Protein AF-A0A7H4NU26-F1 (afdb_monomer_lite)

Foldseek 3Di:
DDPAADEDEEEEEDAAQDKDKDKFFFDDDPPDDPVVLVVWKKKKFKAQDPVSPHGDAFPDKAWPDFAWPDDCRHPRRMTITHHHPGITMIITHHNDFGKIWIFMDTPRYTYIYIYTHD

Sequence (118 aa):
MPVGRVSFTSSYTTAAGATISVPLVFYKPNATSNIDVLGGQVEIQICSNPSLLTIGTVSSALRTAGIELSNGATTNGKILAMAAFGTLSYNFTLTTAGTVYLNVRSPYGDGVIQLTWT

Radius of gyration: 14.08 Å; chains: 1; bounding box: 33×24×39 Å

pLDDT: mean 85.0, std 16.29, range [34.59, 98.25]

Organism: NCBI:txid2058152

Structure (mmCIF, N/CA/C/O backbone):
data_AF-A0A7H4NU26-F1
#
_entry.id   AF-A0A7H4NU26-F1
#
loop_
_atom_site.group_PDB
_atom_site.id
_atom_site.type_symbol
_atom_site.label_atom_id
_atom_site.label_alt_id
_atom_site.label_comp_id
_atom_site.label_asym_id
_atom_site.label_entity_id
_atom_site.label_seq_id
_atom_site.pdbx_PDB_ins_code
_atom_site.Cartn_x
_atom_site.Cartn_y
_atom_site.Cartn_z
_atom_site.occupancy
_atom_site.B_iso_or_equiv
_atom_site.auth_seq_id
_atom_site.auth_comp_id
_atom_site.auth_asym_id
_atom_site.auth_atom_id
_atom_site.pdbx_PDB_model_num
ATOM 1 N N . MET A 1 1 ? 2.724 13.867 -20.994 1.00 34.59 1 MET A N 1
ATOM 2 C CA . MET A 1 1 ? 3.055 12.846 -19.973 1.00 34.59 1 MET A CA 1
ATOM 3 C C . MET A 1 1 ? 4.081 11.894 -20.574 1.00 34.59 1 MET A C 1
ATOM 5 O O . MET A 1 1 ? 3.971 11.660 -21.774 1.00 34.59 1 MET A O 1
ATOM 9 N N . PRO A 1 2 ? 5.084 11.396 -19.826 1.00 38.81 2 PRO A N 1
ATOM 10 C CA . PRO A 1 2 ? 6.030 10.420 -20.363 1.00 38.81 2 PRO A CA 1
ATOM 11 C C . PRO A 1 2 ? 5.290 9.159 -20.821 1.00 38.81 2 PRO A C 1
ATOM 13 O O . PRO A 1 2 ? 4.349 8.714 -20.163 1.00 38.81 2 PRO A O 1
ATOM 16 N N . VAL A 1 3 ? 5.702 8.602 -21.956 1.00 38.44 3 VAL A N 1
ATOM 17 C CA . VAL A 1 3 ? 5.139 7.373 -22.525 1.00 38.44 3 VAL A CA 1
ATOM 18 C C . VAL A 1 3 ? 5.464 6.208 -21.580 1.00 38.44 3 VAL A C 1
ATOM 20 O O . VAL A 1 3 ? 6.635 5.966 -21.299 1.00 38.44 3 VAL A O 1
ATOM 23 N N . GLY A 1 4 ? 4.443 5.507 -21.070 1.00 48.12 4 GLY A N 1
ATOM 24 C CA . GLY A 1 4 ? 4.616 4.293 -20.256 1.00 48.12 4 GLY A CA 1
ATOM 25 C C . GLY A 1 4 ? 4.196 4.357 -18.782 1.00 48.12 4 GLY A C 1
ATOM 26 O O . GLY A 1 4 ? 4.379 3.360 -18.093 1.00 48.12 4 GLY A O 1
ATOM 27 N N . ARG A 1 5 ? 3.611 5.459 -18.278 1.00 49.28 5 ARG A N 1
ATOM 28 C CA . ARG A 1 5 ? 2.989 5.449 -16.937 1.00 49.28 5 ARG A CA 1
ATOM 29 C C . ARG A 1 5 ? 1.711 4.610 -16.945 1.00 49.28 5 ARG A C 1
ATOM 31 O O . ARG A 1 5 ? 0.725 5.001 -17.564 1.00 49.28 5 ARG A O 1
ATOM 38 N N . VAL A 1 6 ? 1.725 3.484 -16.239 1.00 58.91 6 VAL A N 1
ATOM 39 C CA . VAL A 1 6 ? 0.532 2.655 -16.010 1.00 58.91 6 VAL A CA 1
ATOM 40 C C . VAL A 1 6 ? -0.154 3.125 -14.731 1.00 58.91 6 VAL A C 1
ATOM 42 O O . VAL A 1 6 ? 0.514 3.296 -13.711 1.00 58.91 6 VAL A O 1
ATOM 45 N N . SER A 1 7 ? -1.474 3.338 -14.788 1.00 64.81 7 SER A N 1
ATOM 46 C CA . SER A 1 7 ? -2.285 3.494 -13.582 1.00 64.81 7 SER A CA 1
ATOM 47 C C . SER A 1 7 ? -2.834 2.142 -13.147 1.00 64.81 7 SER A C 1
ATOM 49 O O . SER A 1 7 ? -3.370 1.414 -13.982 1.00 64.81 7 SER A O 1
ATOM 51 N N . PHE A 1 8 ? -2.678 1.785 -11.872 1.00 72.06 8 PHE A N 1
ATOM 52 C CA . PHE A 1 8 ? -3.174 0.515 -11.341 1.00 72.06 8 PHE A CA 1
ATOM 53 C C . PHE A 1 8 ? -3.987 0.711 -10.063 1.00 72.06 8 PHE A C 1
ATOM 55 O O . PHE A 1 8 ? -3.665 1.547 -9.217 1.00 72.06 8 PHE A O 1
ATOM 62 N N . THR A 1 9 ? -5.034 -0.097 -9.915 1.00 83.38 9 THR A N 1
ATOM 63 C CA . THR A 1 9 ? -5.813 -0.206 -8.683 1.00 83.38 9 THR A CA 1
ATOM 64 C C . THR A 1 9 ? -5.854 -1.654 -8.220 1.00 83.38 9 THR A C 1
ATOM 66 O O . THR A 1 9 ? -5.902 -2.578 -9.030 1.00 83.38 9 THR A O 1
ATOM 69 N N . SER A 1 10 ? -5.780 -1.865 -6.909 1.00 89.00 10 SER A N 1
ATOM 70 C CA . SER A 1 10 ? -5.911 -3.193 -6.304 1.00 89.00 10 SER A CA 1
ATOM 71 C C . SER A 1 10 ? -6.560 -3.079 -4.929 1.00 89.00 10 SER A C 1
ATOM 73 O O . SER A 1 10 ? -6.501 -2.023 -4.299 1.00 89.00 10 SER A O 1
ATOM 75 N N . SER A 1 11 ? -7.187 -4.154 -4.464 1.00 94.69 11 SER A N 1
ATOM 76 C CA . SER A 1 11 ? -7.851 -4.207 -3.164 1.00 94.69 11 SER A CA 1
ATOM 77 C C . SER A 1 11 ? -7.530 -5.511 -2.450 1.00 94.69 11 SER A C 1
ATOM 79 O O . SER A 1 11 ? -7.668 -6.584 -3.037 1.00 94.69 11 SER A O 1
ATOM 81 N N . TYR A 1 12 ? -7.164 -5.416 -1.176 1.00 96.25 12 TYR A N 1
ATOM 82 C CA . TYR A 1 12 ? -6.869 -6.558 -0.317 1.00 96.25 12 TYR A CA 1
ATOM 83 C C . TYR A 1 12 ? -7.722 -6.501 0.948 1.00 96.25 12 TYR A C 1
ATOM 85 O O . TYR A 1 12 ? -7.966 -5.423 1.495 1.00 96.25 12 TYR A O 1
ATOM 93 N N . THR A 1 13 ? -8.151 -7.663 1.438 1.00 97.44 13 THR A N 1
ATOM 94 C CA . THR A 1 13 ? -8.933 -7.772 2.673 1.00 97.44 13 THR A CA 1
ATOM 95 C C . THR A 1 13 ? -8.413 -8.910 3.536 1.00 97.44 13 THR A C 1
ATOM 97 O O . THR A 1 13 ? -8.098 -9.982 3.024 1.00 97.44 13 THR A O 1
ATOM 100 N N . THR A 1 14 ? -8.306 -8.673 4.841 1.00 97.81 14 THR A N 1
ATOM 101 C CA . THR A 1 14 ? -7.927 -9.683 5.836 1.00 97.81 14 THR A CA 1
ATOM 102 C C . THR A 1 14 ? -8.577 -9.375 7.190 1.00 97.81 14 THR A C 1
ATOM 104 O O . THR A 1 14 ? -9.228 -8.344 7.339 1.00 97.81 14 THR A O 1
ATOM 107 N N . ALA A 1 15 ? -8.412 -10.251 8.180 1.00 97.56 15 ALA A N 1
ATOM 108 C CA . ALA A 1 15 ? -8.889 -10.010 9.544 1.00 97.56 15 ALA A CA 1
ATOM 109 C C . ALA A 1 15 ? -8.036 -8.954 10.273 1.00 97.56 15 ALA A C 1
ATOM 111 O O . ALA A 1 15 ? -6.828 -8.869 10.042 1.00 97.56 15 ALA A O 1
ATOM 112 N N . ALA A 1 16 ? -8.622 -8.180 11.189 1.00 96.31 16 ALA A N 1
ATOM 113 C CA . ALA A 1 16 ? -7.878 -7.248 12.042 1.00 96.31 16 ALA A CA 1
ATOM 114 C C . ALA A 1 16 ? -6.665 -7.910 12.725 1.00 96.31 16 ALA A C 1
ATOM 116 O O . ALA A 1 16 ? -6.743 -9.018 13.254 1.00 96.31 16 ALA A O 1
ATOM 117 N N . GLY A 1 17 ? -5.513 -7.237 12.674 1.00 93.94 17 GLY A N 1
ATOM 118 C CA . GLY A 1 17 ? -4.236 -7.749 13.176 1.00 93.94 17 GLY A CA 1
ATOM 119 C C . GLY A 1 17 ? -3.495 -8.714 12.242 1.00 93.94 17 GLY A C 1
ATOM 120 O O . GLY A 1 17 ? -2.322 -8.988 12.490 1.00 93.94 17 GLY A O 1
ATOM 121 N N . ALA A 1 18 ? -4.111 -9.195 11.156 1.00 97.56 18 ALA A N 1
ATOM 122 C CA . ALA A 1 18 ? -3.432 -10.034 10.172 1.00 97.56 18 ALA A CA 1
ATOM 123 C C . ALA A 1 18 ? -2.627 -9.209 9.153 1.00 97.56 18 ALA A C 1
ATOM 125 O O . ALA A 1 18 ? -2.880 -8.027 8.911 1.00 97.56 18 ALA A O 1
ATOM 126 N N . THR A 1 19 ? -1.639 -9.848 8.531 1.00 97.69 19 THR A N 1
ATOM 127 C CA . THR A 1 19 ? -0.770 -9.211 7.537 1.00 97.69 19 THR A CA 1
ATOM 128 C C . THR A 1 19 ? -1.380 -9.260 6.138 1.00 97.69 19 THR A C 1
ATOM 130 O O . THR A 1 19 ? -1.871 -10.298 5.700 1.00 97.69 19 THR A O 1
ATOM 133 N N . ILE A 1 20 ? -1.280 -8.146 5.412 1.00 97.56 20 ILE A N 1
ATOM 134 C CA . ILE A 1 20 ? -1.520 -8.061 3.971 1.00 97.56 20 ILE A CA 1
ATOM 135 C C . ILE A 1 20 ? -0.176 -7.892 3.262 1.00 97.56 20 ILE A C 1
ATOM 137 O O . ILE A 1 20 ? 0.523 -6.899 3.472 1.00 97.56 20 ILE A O 1
ATOM 141 N N . SER A 1 21 ? 0.169 -8.840 2.394 1.00 95.81 21 SER A N 1
ATOM 142 C CA . SER A 1 21 ? 1.339 -8.747 1.519 1.00 95.81 21 SER A CA 1
ATOM 143 C C . SER A 1 21 ? 0.987 -8.022 0.224 1.00 95.81 21 SER A C 1
ATOM 145 O O . SER A 1 21 ? 0.128 -8.469 -0.530 1.00 95.81 21 SER A O 1
ATOM 147 N N . VAL A 1 22 ? 1.681 -6.920 -0.049 1.00 93.19 22 VAL A N 1
ATOM 148 C CA . VAL A 1 22 ? 1.475 -6.080 -1.232 1.00 93.19 22 VAL A CA 1
ATOM 149 C C . VAL A 1 22 ? 2.730 -6.125 -2.108 1.00 93.19 22 VAL A C 1
ATOM 151 O O . VAL A 1 22 ? 3.711 -5.434 -1.809 1.00 93.19 22 VAL A O 1
ATOM 154 N N . PRO A 1 23 ? 2.735 -6.936 -3.180 1.00 88.94 23 PRO A N 1
ATOM 155 C CA . PRO A 1 23 ? 3.764 -6.879 -4.206 1.00 88.94 23 PRO A CA 1
ATOM 156 C C . PRO A 1 23 ? 3.480 -5.744 -5.201 1.00 88.94 23 PRO A C 1
ATOM 158 O O . PRO A 1 23 ? 2.377 -5.615 -5.729 1.00 88.94 23 PRO A O 1
ATOM 161 N N . LEU A 1 24 ? 4.496 -4.933 -5.479 1.00 82.81 24 LEU A N 1
ATOM 162 C CA . LEU A 1 24 ? 4.510 -3.872 -6.481 1.00 82.81 24 LEU A CA 1
ATOM 163 C C . LEU A 1 24 ? 5.595 -4.198 -7.508 1.00 82.81 24 LEU A C 1
ATOM 165 O O . LEU A 1 24 ? 6.792 -4.075 -7.240 1.00 82.81 24 LEU A O 1
ATOM 169 N N . VAL A 1 25 ? 5.176 -4.627 -8.694 1.00 77.88 25 VAL A N 1
ATOM 170 C CA . VAL A 1 25 ? 6.088 -4.901 -9.807 1.00 77.88 25 VAL A CA 1
ATOM 171 C C . VAL A 1 25 ? 6.049 -3.711 -10.756 1.00 77.88 25 VAL A C 1
ATOM 173 O O . VAL A 1 25 ? 4.998 -3.371 -11.296 1.00 77.88 25 VAL A O 1
ATOM 176 N N . PHE A 1 26 ? 7.196 -3.065 -10.945 1.00 73.12 26 PHE A N 1
ATOM 177 C CA . PHE A 1 26 ? 7.345 -1.929 -11.846 1.00 73.12 26 PHE A CA 1
ATOM 178 C C . PHE A 1 26 ? 8.034 -2.393 -13.122 1.00 73.12 26 PHE A C 1
ATOM 180 O O . PHE A 1 26 ? 9.206 -2.776 -13.113 1.00 73.12 26 PHE A O 1
ATOM 187 N N . TYR A 1 27 ? 7.304 -2.335 -14.232 1.00 67.06 27 TYR A N 1
ATOM 188 C CA . TYR A 1 27 ? 7.858 -2.652 -15.538 1.00 67.06 27 TYR A CA 1
ATOM 189 C C . TYR A 1 27 ? 8.486 -1.413 -16.157 1.00 67.06 27 TYR A C 1
ATOM 191 O O . TYR A 1 27 ? 7.857 -0.370 -16.327 1.00 67.06 27 TYR A O 1
ATOM 199 N N . LYS A 1 28 ? 9.750 -1.558 -16.532 1.00 63.62 28 LYS A N 1
ATOM 200 C CA . LYS A 1 28 ? 10.469 -0.583 -17.336 1.00 63.62 28 LYS A CA 1
ATOM 201 C C . LYS A 1 28 ? 9.910 -0.578 -18.770 1.00 63.62 28 LYS A C 1
ATOM 203 O O . LYS A 1 28 ? 9.862 -1.643 -19.389 1.00 63.62 28 LYS A O 1
ATOM 208 N N . PRO A 1 29 ? 9.588 0.590 -19.356 1.00 60.91 29 PRO A N 1
ATOM 209 C CA . PRO A 1 29 ? 9.398 0.694 -20.796 1.00 60.91 29 PRO A CA 1
ATOM 210 C C . PRO A 1 29 ? 10.692 0.293 -21.513 1.00 60.91 29 PRO A C 1
ATOM 212 O O . PRO A 1 29 ? 11.778 0.771 -21.164 1.00 60.91 29 PRO A O 1
ATOM 215 N N . ASN A 1 30 ? 10.563 -0.558 -22.529 1.00 59.91 30 ASN A N 1
ATOM 216 C CA . ASN A 1 30 ? 11.643 -1.108 -23.359 1.00 59.91 30 ASN A CA 1
ATOM 217 C C . ASN A 1 30 ? 12.635 -0.071 -23.938 1.00 59.91 30 ASN A C 1
ATOM 219 O O . ASN A 1 30 ? 13.729 -0.454 -24.338 1.00 59.91 30 ASN A O 1
ATOM 223 N N . ALA A 1 31 ? 12.295 1.222 -23.942 1.00 60.34 31 ALA A N 1
ATOM 224 C CA . ALA A 1 31 ? 13.103 2.308 -24.500 1.00 60.34 31 ALA A CA 1
ATOM 225 C C . ALA A 1 31 ? 13.951 3.126 -23.494 1.00 60.34 31 ALA A C 1
ATOM 227 O O . ALA A 1 31 ? 14.644 4.048 -23.914 1.00 60.34 31 ALA A O 1
ATOM 228 N N . THR A 1 32 ? 13.911 2.861 -22.182 1.00 55.78 32 THR A N 1
ATOM 229 C CA . THR A 1 32 ? 14.676 3.671 -21.195 1.00 55.78 32 THR A CA 1
ATOM 230 C C . THR A 1 32 ? 16.114 3.166 -20.999 1.00 55.78 32 THR A C 1
ATOM 232 O O . THR A 1 32 ? 16.424 2.011 -21.296 1.00 55.78 32 THR A O 1
ATOM 235 N N . SER A 1 33 ? 17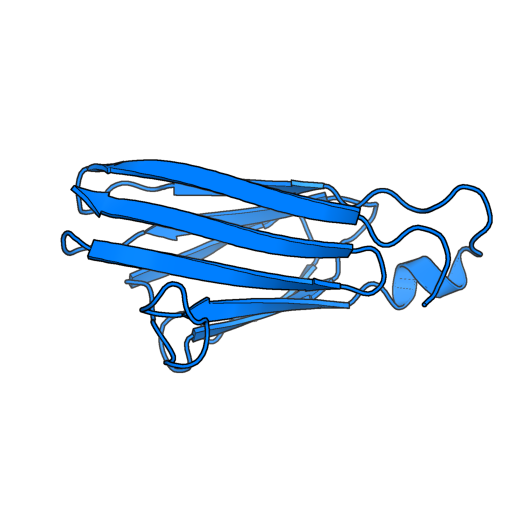.023 3.995 -20.479 1.00 57.22 33 SER A N 1
ATOM 236 C CA . SER A 1 33 ? 18.443 3.653 -20.263 1.00 57.22 33 SER A CA 1
ATOM 237 C C . SER A 1 33 ? 18.675 2.977 -18.895 1.00 57.22 33 SER A C 1
ATOM 239 O O . SER A 1 33 ? 17.768 2.927 -18.065 1.00 57.22 33 SER A O 1
ATOM 241 N N . ASN A 1 34 ? 19.858 2.405 -18.629 1.00 55.19 34 ASN A N 1
ATOM 242 C CA . ASN A 1 34 ? 20.182 1.822 -17.309 1.00 55.19 34 ASN A CA 1
ATOM 243 C C . ASN A 1 34 ? 20.281 2.881 -16.194 1.00 55.19 34 ASN A C 1
ATOM 245 O O . ASN A 1 34 ? 20.087 2.556 -15.026 1.00 55.19 34 ASN A O 1
ATOM 249 N N . ILE A 1 35 ? 20.534 4.145 -16.547 1.00 50.66 35 ILE A N 1
ATOM 250 C CA . ILE A 1 35 ? 20.620 5.264 -15.598 1.00 50.66 35 ILE A CA 1
ATOM 251 C C . ILE A 1 35 ? 19.242 5.564 -14.990 1.00 50.66 35 ILE A C 1
ATOM 253 O O . ILE A 1 35 ? 19.145 5.851 -13.800 1.00 50.66 35 ILE A O 1
ATOM 257 N N . ASP A 1 36 ? 18.165 5.371 -15.757 1.00 55.25 36 ASP A N 1
ATOM 258 C CA . ASP A 1 36 ? 16.791 5.544 -15.271 1.00 55.25 36 ASP A CA 1
ATOM 259 C C . ASP A 1 36 ? 16.417 4.542 -14.165 1.00 55.25 36 ASP A C 1
ATOM 261 O O . ASP A 1 36 ? 15.521 4.814 -13.371 1.00 55.25 36 ASP A O 1
ATOM 265 N N . VAL A 1 37 ? 17.099 3.391 -14.084 1.00 53.22 37 VAL A N 1
ATOM 266 C CA . VAL A 1 37 ? 16.842 2.327 -13.091 1.00 53.22 37 VAL A CA 1
ATOM 267 C C . VAL A 1 37 ? 17.383 2.706 -11.709 1.00 53.22 37 VAL A C 1
ATOM 269 O O . VAL A 1 37 ? 16.768 2.390 -10.693 1.00 53.22 37 VAL A O 1
ATOM 272 N N . LEU A 1 38 ? 18.490 3.451 -11.658 1.00 54.19 38 LEU A N 1
ATOM 273 C CA . LEU A 1 38 ? 19.030 4.018 -10.416 1.00 54.19 38 LEU A CA 1
ATOM 274 C C . LEU A 1 38 ? 18.219 5.236 -9.926 1.00 54.19 38 LEU A C 1
ATOM 276 O O . LEU A 1 38 ? 18.388 5.654 -8.787 1.00 54.19 38 LEU A O 1
ATOM 280 N N . GLY A 1 39 ? 17.317 5.779 -10.754 1.00 59.62 39 GLY A N 1
ATOM 281 C CA . GLY A 1 39 ? 16.400 6.875 -10.411 1.00 59.62 39 GLY A CA 1
ATOM 282 C C . GLY A 1 39 ? 14.982 6.438 -10.012 1.00 59.62 39 GLY A C 1
ATOM 283 O O . GLY A 1 39 ? 14.124 7.292 -9.796 1.00 59.62 39 GLY A O 1
ATOM 284 N N . GLY A 1 40 ? 14.709 5.130 -9.926 1.00 73.00 40 GLY A N 1
ATOM 285 C CA . GLY A 1 40 ? 13.381 4.540 -9.697 1.00 73.00 40 GLY A CA 1
ATOM 286 C C . GLY A 1 40 ? 12.832 4.680 -8.272 1.00 73.00 40 GLY A C 1
ATOM 287 O O . GLY A 1 40 ? 12.413 3.685 -7.675 1.00 73.00 40 GLY A O 1
ATOM 288 N N . GLN A 1 41 ? 12.862 5.888 -7.703 1.00 84.69 41 GLN A N 1
ATOM 289 C CA . GLN A 1 41 ? 12.292 6.163 -6.387 1.00 84.69 41 GLN A CA 1
ATOM 290 C C . GLN A 1 41 ? 10.770 5.982 -6.420 1.00 84.69 41 GLN A C 1
ATOM 292 O O . GLN A 1 41 ? 10.076 6.528 -7.276 1.00 84.69 41 GLN A O 1
ATOM 297 N N . VAL A 1 42 ? 10.258 5.222 -5.462 1.00 87.44 42 VAL A N 1
ATOM 298 C CA . VAL A 1 42 ? 8.835 4.989 -5.243 1.00 87.44 42 VAL A CA 1
ATOM 299 C C . VAL A 1 42 ? 8.445 5.654 -3.933 1.00 87.44 42 VAL A C 1
ATOM 301 O O . VAL A 1 42 ? 9.066 5.432 -2.891 1.00 87.44 42 VAL A O 1
ATOM 304 N N . GLU A 1 43 ? 7.403 6.468 -3.993 1.00 92.56 43 GLU A N 1
ATOM 305 C CA . GLU A 1 43 ? 6.739 7.039 -2.832 1.00 92.56 43 GLU A CA 1
ATOM 306 C C . GLU A 1 43 ? 5.434 6.281 -2.590 1.00 92.56 43 GLU A C 1
ATOM 308 O O . GLU A 1 43 ? 4.633 6.110 -3.506 1.00 92.56 43 GLU A O 1
ATOM 313 N N . ILE A 1 44 ? 5.218 5.829 -1.357 1.00 94.69 44 ILE A N 1
ATOM 314 C CA . ILE A 1 44 ? 3.947 5.255 -0.917 1.00 94.69 44 ILE A CA 1
ATOM 315 C C . ILE A 1 44 ? 3.420 6.141 0.205 1.00 94.69 44 ILE A C 1
ATOM 317 O O . ILE A 1 44 ? 3.987 6.164 1.298 1.00 94.69 44 ILE A O 1
ATOM 321 N N . GLN A 1 45 ? 2.341 6.871 -0.067 1.00 97.25 45 GLN A N 1
ATOM 322 C CA . GLN A 1 45 ? 1.601 7.612 0.948 1.00 97.25 45 GLN A CA 1
ATOM 323 C C . GLN A 1 45 ? 0.392 6.786 1.385 1.00 97.25 45 GLN A C 1
ATOM 325 O O . GLN A 1 45 ? -0.452 6.411 0.580 1.00 97.25 45 GLN A O 1
ATOM 330 N N . ILE A 1 46 ? 0.304 6.518 2.675 1.00 97.75 46 ILE A N 1
ATOM 331 C CA . ILE A 1 46 ? -0.815 5.876 3.341 1.00 97.75 46 ILE A CA 1
ATOM 332 C C . ILE A 1 46 ? -1.822 6.970 3.678 1.00 97.75 46 ILE A C 1
ATOM 334 O O . ILE A 1 46 ? -1.501 7.981 4.313 1.00 97.75 46 ILE A O 1
ATOM 338 N N . CYS A 1 47 ? -3.048 6.759 3.230 1.00 97.88 47 CYS A N 1
ATOM 339 C CA . CYS A 1 47 ? -4.171 7.657 3.408 1.00 97.88 47 CYS A CA 1
ATOM 340 C C . CYS A 1 47 ? -5.295 6.934 4.150 1.00 97.88 47 CYS A C 1
ATOM 342 O O . CYS A 1 47 ? -5.524 5.744 3.945 1.00 97.88 47 CYS A O 1
ATOM 344 N N . SER A 1 48 ? -6.020 7.650 5.003 1.00 96.69 48 SER A N 1
ATOM 345 C CA . SER A 1 48 ? -7.170 7.104 5.740 1.00 96.69 48 SER A CA 1
ATOM 346 C C . SER A 1 48 ? -8.485 7.187 4.955 1.00 96.69 48 SER A C 1
ATOM 348 O O . SER A 1 48 ? -9.511 6.688 5.409 1.00 96.69 48 SER A O 1
ATOM 350 N N . ASN A 1 49 ? -8.475 7.811 3.770 1.00 95.12 49 ASN A N 1
ATOM 351 C CA . ASN A 1 49 ? -9.652 7.998 2.926 1.00 95.12 49 ASN A CA 1
ATOM 352 C C . ASN A 1 49 ? -9.352 7.813 1.427 1.00 95.12 49 ASN A C 1
ATOM 354 O O . ASN A 1 49 ? -8.209 7.989 0.994 1.00 95.12 49 ASN A O 1
ATOM 358 N N . PRO A 1 50 ? -10.381 7.494 0.617 1.00 92.56 50 PRO A N 1
ATOM 359 C CA . PRO A 1 50 ? -10.216 7.266 -0.817 1.00 92.56 50 PRO A CA 1
ATOM 360 C C . PRO A 1 50 ? -9.892 8.541 -1.609 1.00 92.56 50 PRO A C 1
ATOM 362 O O . PRO A 1 50 ? -9.445 8.442 -2.746 1.00 92.56 50 PRO A O 1
ATOM 365 N N . SER A 1 51 ? -10.088 9.737 -1.037 1.00 93.75 51 SER A N 1
ATOM 366 C CA . SER A 1 51 ? -9.683 10.997 -1.678 1.00 93.75 51 SER A CA 1
ATOM 367 C C . SER A 1 51 ? -8.170 11.233 -1.631 1.00 93.75 51 SER A C 1
ATOM 369 O O . SER A 1 51 ? -7.677 12.125 -2.316 1.00 93.75 51 SER A O 1
ATOM 371 N N . LEU A 1 52 ? -7.429 10.424 -0.861 1.00 93.69 52 LEU A N 1
ATOM 372 C CA . LEU A 1 52 ? -5.971 10.480 -0.715 1.00 93.69 52 LEU A CA 1
ATOM 373 C C . LEU A 1 52 ? -5.459 11.810 -0.132 1.00 93.69 52 LEU A C 1
ATOM 375 O O . LEU A 1 52 ? -4.295 12.166 -0.314 1.00 93.69 52 LEU A O 1
ATOM 379 N N . LEU A 1 53 ? -6.334 12.552 0.557 1.00 92.56 53 LEU A N 1
ATOM 380 C CA . LEU A 1 53 ? -6.028 13.878 1.108 1.00 92.56 53 LEU A CA 1
ATOM 381 C C . LEU A 1 53 ? -5.627 13.824 2.580 1.00 92.56 53 LEU A C 1
ATOM 383 O O . LEU A 1 53 ? -4.901 14.694 3.056 1.00 92.56 53 LEU A O 1
ATOM 387 N N . THR A 1 54 ? -6.112 12.824 3.315 1.00 96.12 54 THR A N 1
ATOM 388 C CA . THR A 1 54 ? -5.843 12.699 4.750 1.00 96.12 54 THR A CA 1
ATOM 389 C C . THR A 1 54 ? -4.822 11.608 4.988 1.00 96.12 54 THR A C 1
ATOM 391 O O . THR A 1 54 ? -5.001 10.474 4.544 1.00 96.12 54 THR A O 1
ATOM 394 N N . ILE A 1 55 ? -3.761 11.958 5.714 1.00 96.00 55 ILE A N 1
ATOM 395 C CA . ILE A 1 55 ? -2.730 11.011 6.132 1.00 96.00 55 ILE A CA 1
ATOM 396 C C . ILE A 1 55 ? -3.382 9.925 6.991 1.00 96.00 55 ILE A C 1
ATOM 398 O O . ILE A 1 55 ? -4.116 10.212 7.937 1.00 96.00 55 ILE A O 1
ATOM 402 N N . GLY A 1 56 ? -3.117 8.676 6.627 1.00 95.88 56 GLY A N 1
ATOM 403 C CA . GLY A 1 56 ? -3.404 7.503 7.437 1.00 95.88 56 GLY A CA 1
ATOM 404 C C . GLY A 1 56 ? -2.103 6.857 7.890 1.00 95.88 56 GLY A C 1
ATOM 405 O O . GLY A 1 56 ? -1.032 7.145 7.359 1.00 95.88 56 GLY A O 1
ATOM 406 N N . THR A 1 57 ? -2.199 5.961 8.859 1.00 97.06 57 THR A N 1
ATOM 407 C CA . THR A 1 57 ? -1.073 5.149 9.315 1.00 97.06 57 THR A CA 1
ATOM 408 C C . THR A 1 57 ? -1.495 3.692 9.404 1.00 97.06 57 THR A C 1
ATOM 410 O O . THR A 1 57 ? -2.679 3.354 9.398 1.00 97.06 57 THR A O 1
ATOM 413 N N . VAL A 1 58 ? -0.499 2.822 9.450 1.00 97.38 58 VAL A N 1
ATOM 414 C CA . VAL A 1 58 ? -0.660 1.400 9.761 1.00 97.38 58 VAL A CA 1
ATOM 415 C C . VAL A 1 58 ? 0.048 1.100 11.074 1.00 97.38 58 VAL A C 1
ATOM 417 O O . VAL A 1 58 ? 0.876 1.890 11.527 1.00 97.38 58 VAL A O 1
ATOM 420 N N . SER A 1 59 ? -0.233 -0.053 11.673 1.00 97.94 59 SER A N 1
ATOM 421 C CA . SER A 1 59 ? 0.492 -0.503 12.866 1.00 97.94 59 SER A CA 1
ATOM 422 C C . SER A 1 59 ? 1.910 -0.957 12.520 1.00 97.94 59 SER A C 1
ATOM 424 O O . SER A 1 59 ? 2.836 -0.738 13.295 1.00 97.94 59 SER A O 1
ATOM 426 N N . SER A 1 60 ? 2.100 -1.558 11.342 1.00 97.62 60 SER A N 1
ATOM 427 C CA . SER A 1 60 ? 3.423 -1.894 10.813 1.00 97.62 60 SER A CA 1
ATOM 428 C C . SER A 1 60 ? 3.438 -1.927 9.288 1.00 97.62 60 SER A C 1
ATOM 430 O O . SER A 1 60 ? 2.464 -2.358 8.669 1.00 97.62 60 SER A O 1
ATOM 432 N N . ALA A 1 61 ? 4.575 -1.558 8.699 1.00 96.69 61 ALA A N 1
ATOM 433 C CA . ALA A 1 61 ? 4.889 -1.765 7.289 1.00 96.69 61 ALA A CA 1
ATOM 434 C C . ALA A 1 61 ? 6.305 -2.341 7.178 1.00 96.69 61 ALA A C 1
ATOM 436 O O . ALA A 1 61 ? 7.280 -1.628 7.406 1.00 96.69 61 ALA A O 1
ATOM 437 N N . LEU A 1 62 ? 6.424 -3.628 6.861 1.00 95.94 62 LEU A N 1
ATOM 438 C CA . LEU A 1 62 ? 7.703 -4.335 6.797 1.00 95.94 62 LEU A CA 1
ATOM 439 C C . LEU A 1 62 ? 8.061 -4.638 5.346 1.00 95.94 62 LEU A C 1
ATOM 441 O O . LEU A 1 62 ? 7.300 -5.303 4.643 1.00 95.94 62 LEU A O 1
ATOM 445 N N . ARG A 1 63 ? 9.223 -4.167 4.894 1.00 93.19 63 ARG A N 1
ATOM 446 C CA . ARG A 1 63 ? 9.729 -4.465 3.552 1.00 93.19 63 ARG A CA 1
ATOM 447 C C . ARG A 1 63 ? 10.021 -5.959 3.406 1.00 93.19 63 ARG A C 1
ATOM 449 O O . ARG A 1 63 ? 10.715 -6.536 4.239 1.00 93.19 63 ARG A O 1
ATOM 456 N N . THR A 1 64 ? 9.584 -6.552 2.297 1.00 92.00 64 THR A N 1
ATOM 457 C CA . THR A 1 64 ? 9.928 -7.930 1.905 1.00 92.00 64 THR A CA 1
ATOM 458 C C . THR A 1 64 ? 10.798 -8.009 0.647 1.00 92.00 64 THR A C 1
ATOM 460 O O . THR A 1 64 ? 11.570 -8.954 0.520 1.00 92.00 64 THR A O 1
ATOM 463 N N . ALA A 1 65 ? 10.762 -7.005 -0.237 1.00 88.06 65 ALA A N 1
ATOM 464 C CA . ALA A 1 65 ? 11.668 -6.877 -1.386 1.00 88.06 65 ALA A CA 1
ATOM 465 C C . ALA A 1 65 ? 11.903 -5.403 -1.758 1.00 88.06 65 ALA A C 1
ATOM 467 O O . ALA A 1 65 ? 11.090 -4.543 -1.420 1.00 88.06 65 ALA A O 1
ATOM 468 N N . GLY A 1 66 ? 12.997 -5.120 -2.473 1.00 84.56 66 GLY A N 1
ATOM 469 C CA . GLY A 1 66 ? 13.411 -3.771 -2.883 1.00 84.56 66 GLY A CA 1
ATOM 470 C C . GLY A 1 66 ? 14.402 -3.110 -1.916 1.00 84.56 66 GLY A C 1
ATOM 471 O O . GLY A 1 66 ? 14.867 -3.731 -0.958 1.00 84.56 66 GLY A O 1
ATOM 472 N N . ILE A 1 67 ? 14.737 -1.844 -2.170 1.00 87.06 67 ILE A N 1
ATOM 473 C CA . ILE A 1 67 ? 15.602 -1.036 -1.298 1.00 87.06 67 ILE A CA 1
ATOM 474 C C . ILE A 1 67 ? 14.722 -0.021 -0.573 1.00 87.06 67 ILE A C 1
ATOM 476 O O . ILE A 1 67 ? 14.018 0.752 -1.210 1.00 87.06 67 ILE A O 1
ATOM 480 N N . GLU A 1 68 ? 14.754 -0.004 0.756 1.00 90.44 68 GLU A N 1
ATOM 481 C CA . GLU A 1 68 ? 14.069 1.033 1.538 1.00 90.44 68 GLU A CA 1
ATOM 482 C C . GLU A 1 68 ? 15.019 2.199 1.794 1.00 90.44 68 GLU A C 1
ATOM 484 O O . GLU A 1 68 ? 16.158 1.981 2.202 1.00 90.44 68 GLU A O 1
ATOM 489 N N . LEU A 1 69 ? 14.539 3.421 1.566 1.00 91.06 69 LEU A N 1
ATOM 490 C CA . LEU A 1 69 ? 15.267 4.652 1.877 1.00 91.06 69 LEU A CA 1
ATOM 491 C C . LEU A 1 69 ? 14.787 5.256 3.199 1.00 91.06 69 LEU A C 1
ATOM 493 O O . LEU A 1 69 ? 15.584 5.766 3.981 1.00 91.06 69 LEU A O 1
ATOM 497 N N . SER A 1 70 ? 13.476 5.225 3.443 1.00 93.94 70 SER A N 1
ATOM 498 C CA . SER A 1 70 ? 12.856 5.724 4.668 1.00 93.94 70 SER A CA 1
ATOM 499 C C . SER A 1 70 ? 11.474 5.108 4.859 1.00 93.94 70 SER A C 1
ATOM 501 O O . SER A 1 70 ? 10.719 4.964 3.898 1.00 93.94 70 SER A O 1
ATOM 503 N N . ASN A 1 71 ? 11.115 4.784 6.098 1.00 96.06 71 ASN A N 1
ATOM 504 C CA . ASN A 1 71 ? 9.811 4.227 6.437 1.00 96.06 71 ASN A CA 1
ATOM 505 C C . ASN A 1 71 ? 9.222 4.953 7.650 1.00 96.06 71 ASN A C 1
ATOM 507 O O . ASN A 1 71 ? 9.595 4.705 8.792 1.00 96.06 71 ASN A O 1
ATOM 511 N N . GLY A 1 72 ? 8.309 5.881 7.374 1.00 96.56 72 GLY A N 1
ATOM 512 C CA . GLY A 1 72 ? 7.502 6.605 8.351 1.00 96.56 72 GLY A CA 1
ATOM 5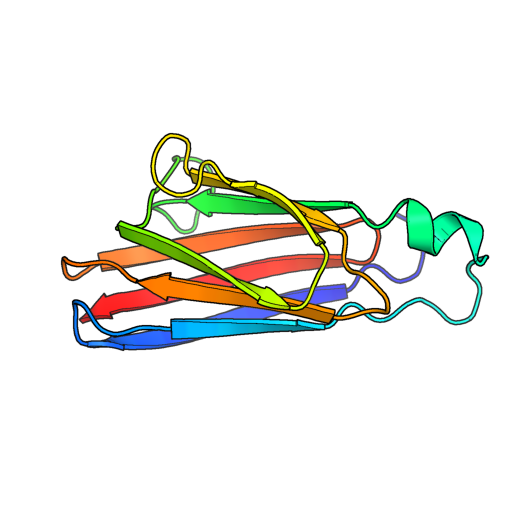13 C C . GLY A 1 72 ? 6.037 6.160 8.355 1.00 96.56 72 GLY A C 1
ATOM 514 O O . GLY A 1 72 ? 5.177 6.908 8.818 1.00 96.56 72 GLY A O 1
ATOM 515 N N . ALA A 1 73 ? 5.725 4.959 7.854 1.00 96.38 73 ALA A N 1
ATOM 516 C CA . ALA A 1 73 ? 4.358 4.450 7.698 1.00 96.38 73 ALA A CA 1
ATOM 517 C C . ALA A 1 73 ? 3.488 4.559 8.964 1.00 96.38 73 ALA A C 1
ATOM 519 O O . ALA A 1 73 ? 2.277 4.761 8.873 1.00 96.38 73 ALA A O 1
ATOM 520 N N . THR A 1 74 ? 4.104 4.437 10.139 1.00 96.56 74 THR A N 1
ATOM 521 C CA . THR A 1 74 ? 3.440 4.485 11.447 1.00 96.56 74 THR A CA 1
ATOM 522 C C . THR A 1 74 ? 3.300 5.904 12.012 1.00 96.56 74 THR A C 1
ATOM 524 O O . THR A 1 74 ? 2.433 6.131 12.850 1.00 96.56 74 THR A O 1
ATOM 527 N N . THR A 1 75 ? 4.109 6.867 11.550 1.00 95.12 75 THR A N 1
ATOM 528 C CA . THR A 1 75 ? 4.205 8.218 12.141 1.00 95.12 75 THR A CA 1
ATOM 529 C C . THR A 1 75 ? 3.658 9.311 11.225 1.00 95.12 75 THR A C 1
ATOM 531 O O . THR A 1 75 ? 2.960 10.209 11.681 1.00 95.12 75 THR A O 1
ATOM 534 N N . ASN A 1 76 ? 3.973 9.260 9.929 1.00 95.44 76 ASN A N 1
ATOM 535 C CA . ASN A 1 76 ? 3.546 10.251 8.931 1.00 95.44 76 ASN A CA 1
ATOM 536 C C . ASN A 1 76 ? 2.882 9.611 7.699 1.00 95.44 76 ASN A C 1
ATOM 538 O O . ASN A 1 76 ? 2.592 10.300 6.718 1.00 95.44 76 ASN A O 1
ATOM 542 N N . GLY A 1 77 ? 2.665 8.293 7.739 1.00 96.19 77 GLY A N 1
ATOM 543 C CA . GLY A 1 77 ? 2.030 7.547 6.663 1.00 96.19 77 GLY A CA 1
ATOM 544 C C . GLY A 1 77 ? 2.863 7.488 5.389 1.00 96.19 77 GLY A C 1
ATOM 545 O O . GLY A 1 77 ? 2.294 7.273 4.332 1.00 96.19 77 GLY A O 1
ATOM 546 N N . LYS A 1 78 ? 4.178 7.715 5.429 1.00 96.88 78 LYS A N 1
ATOM 547 C CA . LYS A 1 78 ? 4.991 7.814 4.212 1.00 96.88 78 LYS A CA 1
ATOM 548 C C . LYS A 1 78 ? 6.111 6.787 4.185 1.00 96.88 78 LYS A C 1
ATOM 550 O O . LYS A 1 78 ? 6.862 6.654 5.144 1.00 96.88 78 LYS A O 1
ATOM 555 N N . ILE A 1 79 ? 6.265 6.107 3.055 1.00 95.94 79 ILE A N 1
ATOM 556 C CA . ILE A 1 79 ? 7.395 5.220 2.772 1.00 95.94 79 ILE A CA 1
ATOM 557 C C . ILE A 1 79 ? 8.088 5.719 1.507 1.00 95.94 79 ILE A C 1
ATOM 559 O O . ILE A 1 79 ? 7.438 6.015 0.504 1.00 95.94 79 ILE A O 1
ATOM 563 N N . LEU A 1 80 ? 9.413 5.811 1.565 1.00 93.12 80 LEU A N 1
ATOM 564 C CA . LEU A 1 80 ? 10.281 6.081 0.430 1.00 93.12 80 LEU A CA 1
ATOM 565 C C . LEU A 1 80 ? 11.158 4.860 0.188 1.00 93.12 80 LEU A C 1
ATOM 567 O O . LEU A 1 80 ? 11.888 4.407 1.072 1.00 93.12 80 LEU A O 1
ATOM 571 N N . ALA A 1 81 ? 11.104 4.346 -1.028 1.00 89.62 81 ALA A N 1
ATOM 572 C CA . ALA A 1 81 ? 11.850 3.171 -1.434 1.00 89.62 81 ALA A CA 1
ATOM 573 C C . ALA A 1 81 ? 12.408 3.349 -2.845 1.00 89.62 81 ALA A C 1
ATOM 575 O O . ALA A 1 81 ? 12.057 4.284 -3.561 1.00 89.62 81 ALA A O 1
ATOM 576 N N . MET A 1 82 ? 13.268 2.430 -3.257 1.00 83.31 82 MET A N 1
ATOM 577 C CA . MET A 1 82 ? 13.684 2.254 -4.638 1.00 83.31 82 MET A CA 1
ATOM 578 C C . MET A 1 82 ? 13.297 0.853 -5.090 1.00 83.31 82 MET A C 1
ATOM 580 O O . MET A 1 82 ? 13.582 -0.144 -4.415 1.00 83.31 82 MET A O 1
ATOM 584 N N . ALA A 1 83 ? 12.671 0.775 -6.260 1.00 70.56 83 ALA A N 1
ATOM 585 C CA . ALA A 1 83 ? 12.411 -0.498 -6.912 1.00 70.56 83 ALA A CA 1
ATOM 586 C C . ALA A 1 83 ? 13.718 -1.016 -7.535 1.00 70.56 83 ALA A C 1
ATOM 588 O O . ALA A 1 83 ? 14.059 -0.680 -8.667 1.00 70.56 83 ALA A O 1
ATOM 589 N N . ALA A 1 84 ? 14.475 -1.829 -6.796 1.00 64.25 84 ALA A N 1
ATOM 590 C CA . ALA A 1 84 ? 15.631 -2.519 -7.359 1.00 64.25 84 ALA A CA 1
ATOM 591 C C . ALA A 1 84 ? 15.148 -3.598 -8.342 1.00 64.25 84 ALA A C 1
ATOM 593 O O . ALA A 1 84 ? 14.361 -4.467 -7.971 1.00 64.25 84 ALA A O 1
ATOM 594 N N . PHE A 1 85 ? 15.598 -3.530 -9.598 1.00 59.72 85 PHE A N 1
ATOM 595 C CA . PHE A 1 85 ? 15.292 -4.515 -10.649 1.00 59.72 85 PHE A CA 1
ATOM 596 C C . PHE A 1 85 ? 13.792 -4.842 -10.819 1.00 59.72 85 PHE A C 1
ATOM 598 O O . PHE A 1 85 ? 13.420 -5.977 -11.104 1.00 59.72 85 PHE A O 1
ATOM 605 N N . GLY A 1 86 ? 12.919 -3.839 -10.670 1.00 65.50 86 GLY A N 1
ATOM 606 C CA . GLY A 1 86 ? 11.507 -3.946 -11.052 1.00 65.50 86 GLY A CA 1
ATOM 607 C C . GLY A 1 86 ? 10.567 -4.573 -10.019 1.00 65.50 86 GLY A C 1
ATOM 608 O O . GLY A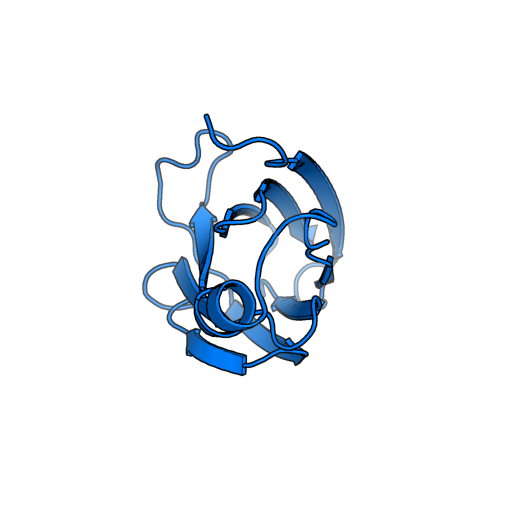 1 86 ? 9.401 -4.765 -10.341 1.00 65.50 86 GLY A O 1
ATOM 609 N N . THR A 1 87 ? 11.008 -4.856 -8.786 1.00 76.56 87 THR A N 1
ATOM 610 C CA . THR A 1 87 ? 10.111 -5.350 -7.718 1.00 76.56 87 THR A CA 1
ATOM 611 C C . THR A 1 87 ? 10.313 -4.601 -6.397 1.00 76.56 87 THR A C 1
ATOM 613 O O . THR A 1 87 ? 11.436 -4.398 -5.939 1.00 76.56 87 THR A O 1
ATOM 616 N N . LEU A 1 88 ? 9.206 -4.214 -5.768 1.00 85.94 88 LEU A N 1
ATOM 617 C CA . LEU A 1 88 ? 9.115 -3.651 -4.424 1.00 85.94 88 LEU A CA 1
ATOM 618 C C . LEU A 1 88 ? 7.970 -4.360 -3.701 1.00 85.94 88 LEU A C 1
ATOM 620 O O . LEU A 1 88 ? 6.906 -4.527 -4.283 1.00 85.94 88 LEU A O 1
ATOM 624 N N . SER A 1 89 ? 8.128 -4.775 -2.450 1.00 89.56 89 SER A N 1
ATOM 625 C CA . SER A 1 89 ? 7.005 -5.389 -1.730 1.00 89.56 89 SER A CA 1
ATOM 626 C C . SER A 1 89 ? 7.045 -5.116 -0.238 1.00 89.56 89 SER A C 1
ATOM 628 O O . SER A 1 89 ? 8.117 -5.034 0.367 1.00 89.56 89 SER A O 1
ATOM 630 N N . TYR A 1 90 ? 5.854 -4.987 0.343 1.00 94.69 90 TYR A N 1
ATOM 631 C CA . TYR A 1 90 ? 5.651 -4.664 1.750 1.00 94.69 90 TYR A CA 1
ATOM 632 C C . TYR A 1 90 ? 4.551 -5.521 2.364 1.00 94.69 90 TYR A C 1
ATOM 634 O O . TYR A 1 90 ? 3.529 -5.795 1.741 1.00 94.69 90 TYR A O 1
ATOM 642 N N . ASN A 1 91 ? 4.761 -5.894 3.617 1.00 96.94 91 ASN A N 1
ATOM 643 C CA . ASN A 1 91 ? 3.767 -6.490 4.489 1.00 96.94 91 ASN A CA 1
ATOM 644 C C . ASN A 1 91 ? 3.192 -5.397 5.389 1.00 96.94 91 ASN A C 1
ATOM 646 O O . ASN A 1 91 ? 3.920 -4.811 6.193 1.00 96.94 91 ASN A O 1
ATOM 650 N N . PHE A 1 92 ? 1.897 -5.132 5.259 1.00 97.81 92 PHE A N 1
ATOM 651 C CA . PHE A 1 92 ? 1.176 -4.165 6.079 1.00 97.81 92 PHE A CA 1
ATOM 652 C C . PHE A 1 92 ? 0.324 -4.883 7.119 1.00 97.81 92 PHE A C 1
ATOM 654 O O . PHE A 1 92 ? -0.271 -5.918 6.826 1.00 97.81 92 PHE A O 1
ATOM 661 N N . THR A 1 93 ? 0.213 -4.297 8.306 1.00 97.88 93 THR A N 1
ATOM 662 C CA . THR A 1 93 ? -0.697 -4.770 9.355 1.00 97.88 93 THR A CA 1
ATOM 663 C C . THR A 1 93 ? -1.365 -3.573 10.015 1.00 97.88 93 THR A C 1
ATOM 665 O O . THR A 1 93 ? -0.700 -2.576 10.310 1.00 97.88 93 THR A O 1
ATOM 668 N N . LEU A 1 94 ? -2.659 -3.692 10.298 1.00 97.81 94 LEU A N 1
ATOM 669 C CA . LEU A 1 94 ? -3.408 -2.776 11.150 1.00 97.81 94 LEU A CA 1
ATOM 670 C C . LEU A 1 94 ? -4.017 -3.587 12.298 1.00 97.81 94 LEU A C 1
ATOM 672 O O . LEU A 1 94 ? -4.704 -4.578 12.060 1.00 97.81 94 LEU A O 1
ATOM 676 N N . THR A 1 95 ? -3.720 -3.213 13.543 1.00 96.25 95 THR A N 1
ATOM 677 C CA . THR A 1 95 ? -4.176 -3.940 14.742 1.00 96.25 95 THR A CA 1
ATOM 678 C C . THR A 1 95 ? -5.676 -3.819 14.964 1.00 96.25 95 THR A C 1
ATOM 680 O O . THR A 1 95 ? -6.294 -4.740 15.487 1.00 96.25 95 THR A O 1
ATOM 683 N N . THR A 1 96 ? -6.266 -2.696 14.562 1.00 95.56 96 THR A N 1
ATOM 684 C CA . THR A 1 96 ? -7.708 -2.457 14.614 1.00 95.56 96 THR A CA 1
ATOM 685 C C . THR A 1 96 ? -8.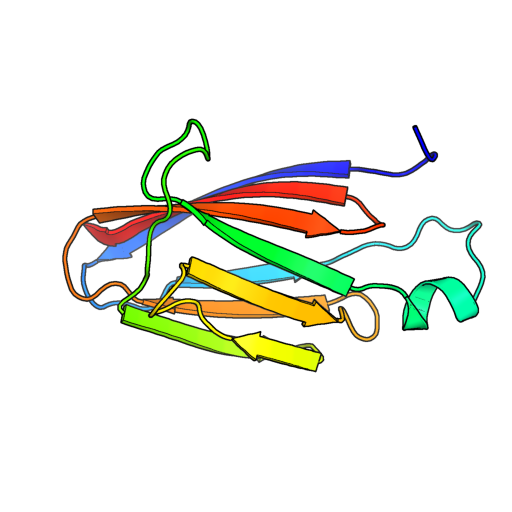333 -2.647 13.239 1.00 95.56 96 THR A C 1
ATOM 687 O O . THR A 1 96 ? -7.686 -2.398 12.222 1.00 95.56 96 THR A O 1
ATOM 690 N N . ALA A 1 97 ? -9.610 -3.025 13.202 1.00 97.06 97 ALA A N 1
ATOM 691 C CA . ALA A 1 97 ? -10.373 -3.001 11.962 1.00 97.06 97 ALA A CA 1
ATOM 692 C C . ALA A 1 97 ? -10.362 -1.585 11.359 1.00 97.06 97 ALA A C 1
ATOM 694 O O . ALA A 1 97 ? -10.401 -0.581 12.078 1.00 97.06 97 ALA A O 1
ATOM 695 N N . GLY A 1 98 ? -10.270 -1.500 10.038 1.00 97.12 98 GLY A N 1
ATOM 696 C CA . GLY A 1 98 ? -10.111 -0.235 9.337 1.00 97.12 98 GLY A CA 1
ATOM 697 C C . GLY A 1 98 ? -9.708 -0.418 7.883 1.00 97.12 98 GLY A C 1
ATOM 698 O O . GLY A 1 98 ? -9.301 -1.494 7.454 1.00 97.12 98 GLY A O 1
ATOM 699 N N . THR A 1 99 ? -9.830 0.654 7.107 1.00 97.94 99 THR A N 1
ATOM 700 C CA . THR A 1 99 ? -9.378 0.690 5.714 1.00 97.94 99 THR A CA 1
ATOM 701 C C . THR A 1 99 ? -8.375 1.816 5.533 1.00 97.94 99 THR A C 1
ATOM 703 O O . THR A 1 99 ? -8.602 2.929 6.006 1.00 97.94 99 THR A O 1
ATOM 706 N N . VAL A 1 100 ? -7.285 1.531 4.827 1.00 97.69 100 VAL A N 1
ATOM 707 C CA . VAL A 1 100 ? -6.318 2.537 4.375 1.00 97.69 100 VAL A CA 1
ATOM 708 C C . VAL A 1 100 ? -6.110 2.414 2.871 1.00 97.69 100 VAL A C 1
ATOM 710 O O . VAL A 1 100 ? -6.387 1.379 2.262 1.00 97.69 100 VAL A O 1
ATOM 713 N N . TYR A 1 101 ? -5.595 3.479 2.275 1.00 97.6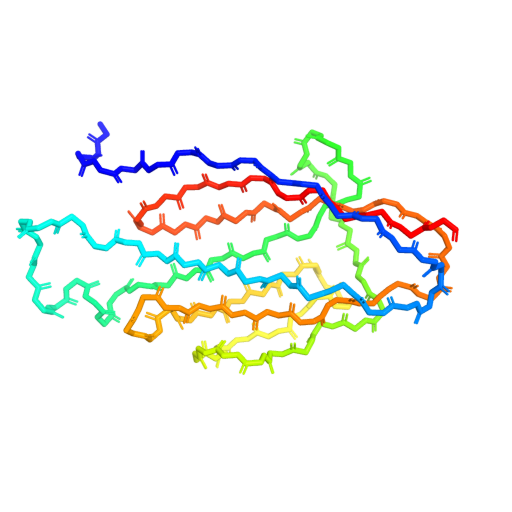2 101 TYR A N 1
ATOM 714 C CA . TYR A 1 101 ? -5.340 3.586 0.849 1.00 97.62 101 TYR A CA 1
ATOM 715 C C . TYR A 1 101 ? -3.868 3.920 0.643 1.00 97.62 101 TYR A C 1
ATOM 717 O O . TYR A 1 101 ? -3.371 4.903 1.185 1.00 97.62 101 TYR A O 1
ATOM 725 N N . LEU A 1 102 ? -3.160 3.102 -0.124 1.00 96.31 102 LEU A N 1
ATOM 726 C CA . LEU A 1 102 ? -1.793 3.366 -0.542 1.00 96.31 102 LEU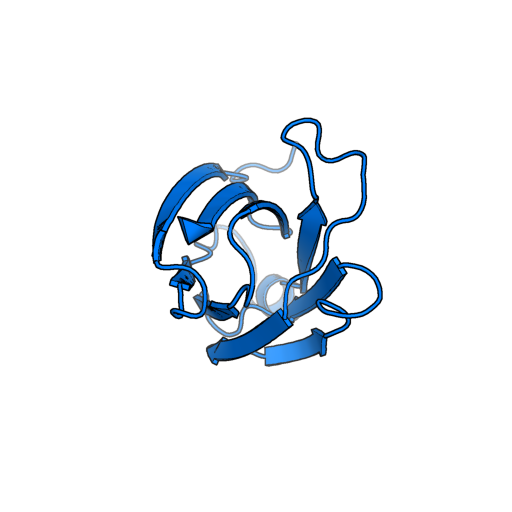 A CA 1
ATOM 727 C C . LEU A 1 102 ? -1.828 4.150 -1.849 1.00 96.31 102 LEU A C 1
ATOM 729 O O . LEU A 1 102 ? -2.182 3.600 -2.888 1.00 96.31 102 LEU A O 1
ATOM 733 N N . ASN A 1 103 ? -1.441 5.415 -1.804 1.00 95.06 103 ASN A N 1
ATOM 734 C CA . ASN A 1 103 ? -1.146 6.228 -2.972 1.00 95.06 103 ASN A CA 1
ATOM 735 C C . ASN A 1 103 ? 0.318 5.996 -3.364 1.00 95.06 103 ASN A C 1
ATOM 737 O O . ASN A 1 103 ? 1.236 6.517 -2.727 1.00 95.06 103 ASN A O 1
ATOM 741 N N . VAL A 1 104 ? 0.525 5.155 -4.372 1.00 91.94 104 VAL A N 1
ATOM 742 C CA . VAL A 1 104 ? 1.838 4.767 -4.884 1.00 91.94 104 VAL A CA 1
ATOM 743 C C . VAL A 1 104 ? 2.195 5.682 -6.046 1.00 91.94 104 VAL A C 1
ATOM 745 O O . VAL A 1 104 ? 1.451 5.770 -7.017 1.00 91.94 104 VAL A O 1
ATOM 748 N N . ARG A 1 105 ? 3.347 6.343 -5.973 1.00 89.19 105 ARG A N 1
ATOM 749 C CA . ARG A 1 105 ? 3.867 7.225 -7.020 1.00 89.19 105 ARG A CA 1
ATOM 750 C C . ARG A 1 105 ? 5.264 6.794 -7.405 1.00 89.19 105 ARG A C 1
ATOM 752 O O . ARG A 1 105 ? 6.132 6.641 -6.548 1.00 89.19 105 ARG A O 1
ATOM 759 N N . SER A 1 106 ? 5.494 6.624 -8.698 1.00 82.62 106 SER A N 1
ATOM 760 C CA . SER A 1 106 ? 6.809 6.273 -9.224 1.00 82.62 106 SER A CA 1
ATOM 761 C C . SER A 1 106 ? 7.036 6.895 -10.605 1.00 82.62 106 SER A C 1
ATOM 763 O O . SER A 1 106 ? 6.080 7.264 -11.293 1.00 82.62 106 SER A O 1
ATOM 765 N N . PRO A 1 107 ? 8.293 6.974 -11.071 1.00 78.12 107 PRO A N 1
ATOM 766 C CA . PRO A 1 107 ? 8.598 7.328 -12.453 1.00 78.12 107 PRO A CA 1
ATOM 767 C C . PRO A 1 107 ? 7.907 6.429 -13.492 1.00 78.12 107 PRO A C 1
ATOM 769 O O . PRO A 1 107 ? 7.611 6.903 -14.589 1.00 78.12 107 PRO A O 1
ATOM 772 N N . TYR A 1 108 ? 7.617 5.169 -13.146 1.00 74.12 108 TYR A N 1
ATOM 773 C CA . TYR A 1 108 ? 7.100 4.142 -14.061 1.00 74.12 108 TYR A CA 1
ATOM 774 C C . TYR A 1 108 ? 5.569 3.988 -14.031 1.00 74.12 108 TYR A C 1
ATOM 776 O O . TYR A 1 108 ? 4.995 3.318 -14.885 1.00 74.12 108 TYR A O 1
ATOM 784 N N . GLY A 1 109 ? 4.885 4.610 -13.071 1.00 76.56 109 GLY A N 1
ATOM 785 C CA . GLY A 1 109 ? 3.438 4.492 -12.904 1.00 76.56 109 GLY A CA 1
ATOM 786 C C . GLY A 1 109 ? 2.969 4.950 -11.529 1.00 76.56 109 GLY A C 1
ATOM 787 O O . GLY A 1 109 ? 3.745 4.953 -10.568 1.00 76.56 109 GLY A O 1
ATOM 788 N N . ASP A 1 110 ? 1.697 5.320 -11.447 1.00 84.38 110 ASP A N 1
ATOM 789 C CA . ASP A 1 110 ? 1.039 5.715 -10.202 1.00 84.38 110 ASP A CA 1
ATOM 790 C C . ASP A 1 110 ? -0.130 4.766 -9.934 1.00 84.38 110 ASP A C 1
ATOM 792 O O . ASP A 1 110 ? -0.789 4.314 -10.864 1.00 84.38 110 ASP A O 1
ATOM 796 N N . GLY A 1 111 ? -0.435 4.463 -8.682 1.00 88.44 111 GLY A N 1
ATOM 797 C CA . GLY A 1 111 ? -1.516 3.539 -8.368 1.00 88.44 111 GLY A CA 1
ATOM 798 C C . GLY A 1 111 ? -2.131 3.780 -7.008 1.00 88.44 111 GLY A C 1
ATOM 799 O O . GLY A 1 111 ? -1.534 4.415 -6.140 1.00 88.44 111 GLY A O 1
ATOM 800 N N . VAL A 1 112 ? -3.342 3.261 -6.832 1.00 93.25 112 VAL A N 1
ATOM 801 C CA . VAL A 1 112 ? -4.061 3.317 -5.559 1.00 93.25 112 VAL A CA 1
ATOM 802 C C . VAL A 1 112 ? -4.403 1.905 -5.126 1.00 93.25 112 VAL A C 1
ATOM 804 O O . VAL A 1 112 ? -5.124 1.194 -5.823 1.00 93.25 112 VAL A O 1
ATOM 807 N N . ILE A 1 113 ? -3.900 1.491 -3.967 1.00 95.31 113 ILE A N 1
ATOM 808 C CA . ILE A 1 113 ? -4.209 0.178 -3.399 1.00 95.31 113 ILE A CA 1
ATOM 809 C C . ILE A 1 113 ? -5.035 0.355 -2.135 1.00 95.31 113 ILE A C 1
ATOM 811 O O . ILE A 1 113 ? -4.592 1.004 -1.195 1.00 95.31 113 ILE A O 1
ATOM 815 N N . GLN A 1 114 ? -6.211 -0.255 -2.089 1.00 97.25 114 GLN A N 1
ATOM 816 C CA . GLN A 1 114 ? -7.033 -0.311 -0.889 1.00 97.25 114 GLN A CA 1
ATOM 817 C C . GLN A 1 114 ? -6.644 -1.526 -0.040 1.00 97.25 114 GLN A C 1
ATOM 819 O O . GLN A 1 114 ? -6.592 -2.650 -0.538 1.00 97.25 114 GLN A O 1
ATOM 824 N N . LEU A 1 115 ? -6.408 -1.310 1.251 1.00 97.81 115 LEU A N 1
ATOM 825 C CA . LEU A 1 115 ? -6.170 -2.368 2.228 1.00 97.81 115 LEU A CA 1
ATOM 826 C C . LEU A 1 115 ? -7.246 -2.290 3.309 1.00 97.81 115 LEU A C 1
ATOM 828 O O . LEU A 1 115 ? -7.394 -1.247 3.947 1.00 97.81 115 LEU A O 1
ATOM 832 N N . THR A 1 116 ? -7.976 -3.379 3.527 1.00 98.25 116 THR A N 1
ATOM 833 C CA . THR A 1 116 ? -9.058 -3.446 4.515 1.00 98.25 116 THR A CA 1
ATOM 834 C C . THR A 1 116 ? -8.799 -4.558 5.532 1.00 98.25 116 THR A C 1
ATOM 836 O O . THR A 1 116 ? -8.573 -5.710 5.170 1.00 98.25 116 THR A O 1
ATOM 839 N N . TRP A 1 117 ? -8.875 -4.207 6.811 1.00 98.19 117 TRP A N 1
ATOM 840 C CA . TRP A 1 117 ? -8.878 -5.123 7.946 1.00 98.19 117 TRP A CA 1
ATOM 841 C C . TRP A 1 117 ? -10.283 -5.158 8.551 1.00 98.19 117 TRP A C 1
ATOM 843 O O . TRP A 1 117 ? -10.795 -4.105 8.936 1.00 98.19 117 TRP A O 1
ATOM 853 N N . THR A 1 118 ? -10.903 -6.338 8.603 1.00 96.00 118 THR A N 1
ATOM 854 C CA . THR A 1 118 ? -12.260 -6.560 9.143 1.00 96.00 118 THR A CA 1
ATOM 855 C C . THR A 1 118 ? -12.240 -7.198 10.517 1.00 96.00 118 THR A C 1
ATOM 857 O O . THR A 1 118 ? -11.414 -8.122 10.706 1.00 96.00 118 THR A O 1
#

Secondary structure (DSSP, 8-state):
--TT-EEEEEEEEE-TT-EEEEEEE-PPPTT--SHHHHT-EEEEEEESSTTS-SB---SEEEEEESEEEEEETTTTSEEEEE-GGGEEEEEEE-SSSEEEEEEEEETTEEEEEEEEE-